Protein AF-A0A9X8CQ64-F1 (afdb_monomer_lite)

Secondary structure (DSSP, 8-state):
-----------PPSPGGGTTTSHHHHHHHHHHT-TT--SSEEEEEEE-TTS-EEEEEEEEGGGS--TT--HHHHHHHHHHHHHHHHT---TT--SPPPPP-

Foldseek 3Di:
DDDDDDDDPDDDPDPLVVLPPDLNNVVVVVVVPCPVDAQAKDWDWDADPVGDIDTDDIGQLVRDDCPPPDPLVNLQRVQSNVCRVVVHDRPSPPVDDDDDD

Structure (mmCIF, N/CA/C/O backbone):
data_AF-A0A9X8CQ64-F1
#
_entry.id   AF-A0A9X8CQ64-F1
#
loop_
_atom_site.group_PDB
_atom_site.id
_atom_site.type_symbol
_atom_site.label_atom_id
_atom_site.label_alt_id
_atom_site.label_comp_id
_atom_site.label_asym_id
_atom_site.label_entity_id
_atom_site.label_seq_id
_atom_site.pdbx_PDB_ins_code
_atom_site.Cartn_x
_atom_site.Cartn_y
_atom_site.Cartn_z
_atom_site.occupancy
_atom_site.B_iso_or_equiv
_atom_site.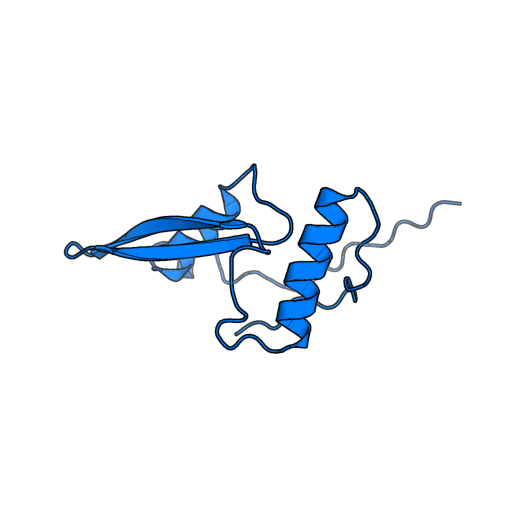auth_seq_id
_atom_site.auth_comp_id
_atom_site.auth_asym_id
_atom_site.auth_atom_id
_atom_site.pdbx_PDB_model_num
ATOM 1 N N . MET A 1 1 ? 15.652 -27.519 -23.380 1.00 39.69 1 MET A N 1
ATOM 2 C CA . MET A 1 1 ? 15.878 -28.469 -22.270 1.00 39.69 1 MET A CA 1
ATOM 3 C C . MET A 1 1 ? 15.357 -27.808 -21.002 1.00 39.69 1 MET A C 1
ATOM 5 O O . MET A 1 1 ? 16.045 -26.979 -20.428 1.00 39.69 1 MET A O 1
ATOM 9 N N . LEU A 1 2 ? 14.090 -28.062 -20.670 1.00 37.22 2 LEU A N 1
ATOM 10 C CA . LEU A 1 2 ? 13.402 -27.474 -19.519 1.00 37.22 2 LEU A CA 1
ATOM 11 C C . LEU A 1 2 ? 13.916 -28.150 -18.242 1.00 37.22 2 LEU A C 1
ATOM 13 O O . LEU A 1 2 ? 13.892 -29.376 -18.153 1.00 37.22 2 LEU A O 1
ATOM 17 N N . ARG A 1 3 ? 14.402 -27.370 -17.274 1.00 37.25 3 ARG A N 1
ATOM 18 C CA . ARG A 1 3 ? 14.591 -27.841 -15.899 1.00 37.25 3 ARG A CA 1
ATOM 19 C C . ARG A 1 3 ? 13.519 -27.199 -15.036 1.00 37.25 3 ARG A C 1
ATOM 21 O O . ARG A 1 3 ? 13.590 -26.026 -14.698 1.00 37.25 3 ARG A O 1
ATOM 28 N N . GLU A 1 4 ? 12.527 -28.017 -14.735 1.00 39.94 4 GLU A N 1
ATOM 29 C CA . GLU A 1 4 ? 11.539 -27.846 -13.683 1.00 39.94 4 GLU A CA 1
ATOM 30 C C . GLU A 1 4 ? 12.273 -27.701 -12.337 1.00 39.94 4 GLU A C 1
ATOM 32 O O . GLU A 1 4 ? 13.001 -28.605 -11.909 1.00 39.94 4 GLU A O 1
ATOM 37 N N . VAL A 1 5 ? 12.154 -26.535 -11.697 1.00 46.94 5 VAL A N 1
ATOM 38 C CA . VAL A 1 5 ? 12.651 -26.323 -10.333 1.00 46.94 5 VAL A CA 1
ATOM 39 C C . VAL A 1 5 ? 11.499 -26.621 -9.385 1.00 46.94 5 VAL A C 1
ATOM 41 O O . VAL A 1 5 ? 10.498 -25.913 -9.335 1.00 46.94 5 VAL A O 1
ATOM 44 N N . ARG A 1 6 ? 11.665 -27.743 -8.685 1.00 38.91 6 ARG A N 1
ATOM 45 C CA . ARG A 1 6 ? 10.807 -28.282 -7.630 1.00 38.91 6 ARG A CA 1
ATOM 46 C C . ARG A 1 6 ? 10.385 -27.204 -6.629 1.00 38.91 6 ARG A C 1
ATOM 48 O O . ARG A 1 6 ? 11.229 -26.456 -6.143 1.00 38.91 6 ARG A O 1
ATOM 55 N N . GLY A 1 7 ? 9.098 -27.205 -6.282 1.00 46.19 7 GLY A N 1
ATOM 56 C CA . GLY A 1 7 ? 8.544 -26.403 -5.196 1.00 46.19 7 GLY A CA 1
ATOM 57 C C . GLY A 1 7 ? 9.241 -26.695 -3.866 1.00 46.19 7 GLY A C 1
ATOM 58 O O . GLY A 1 7 ? 9.385 -27.854 -3.470 1.00 46.19 7 GLY A O 1
ATOM 59 N N . ASP A 1 8 ? 9.678 -25.640 -3.181 1.00 41.44 8 ASP A N 1
ATOM 60 C CA . ASP A 1 8 ? 10.220 -25.751 -1.829 1.00 41.44 8 ASP A CA 1
ATOM 61 C C . ASP A 1 8 ? 9.073 -25.731 -0.817 1.00 41.44 8 ASP A C 1
ATOM 63 O O . ASP A 1 8 ? 8.389 -24.732 -0.593 1.00 41.44 8 ASP A O 1
ATOM 67 N N . SER A 1 9 ? 8.862 -26.899 -0.225 1.00 42.38 9 SER A N 1
ATOM 68 C CA . SER A 1 9 ? 7.887 -27.175 0.818 1.00 42.38 9 SER A CA 1
ATOM 69 C C . SER A 1 9 ? 8.463 -26.817 2.185 1.00 42.38 9 SER A C 1
ATOM 71 O O . SER A 1 9 ? 8.675 -27.709 2.999 1.00 42.38 9 SER A O 1
ATOM 73 N N . ARG A 1 10 ? 8.743 -25.542 2.472 1.00 44.88 10 ARG A N 1
ATOM 74 C CA . ARG A 1 10 ? 9.135 -25.112 3.827 1.00 44.88 10 ARG A CA 1
ATOM 75 C C . ARG A 1 10 ? 8.665 -23.700 4.136 1.00 44.88 10 ARG A C 1
ATOM 77 O O . ARG A 1 10 ? 9.407 -22.747 3.929 1.00 44.88 10 ARG A O 1
ATOM 84 N N . ARG A 1 11 ? 7.442 -23.623 4.669 1.00 52.88 11 ARG A N 1
ATOM 85 C CA . ARG A 1 11 ? 6.916 -22.630 5.628 1.00 52.88 11 ARG A CA 1
ATOM 86 C C . ARG A 1 11 ? 5.427 -22.928 5.796 1.00 52.88 11 ARG A C 1
ATOM 88 O O . ARG A 1 11 ? 4.631 -22.583 4.930 1.00 52.88 11 ARG A O 1
ATOM 95 N N . ALA A 1 12 ? 5.049 -23.631 6.862 1.00 40.88 12 ALA A N 1
ATOM 96 C CA . ALA A 1 12 ? 3.635 -23.696 7.208 1.00 40.88 12 ALA A CA 1
ATOM 97 C C . ALA A 1 12 ? 3.229 -22.279 7.652 1.00 40.88 12 ALA A C 1
ATOM 99 O O . ALA A 1 12 ? 3.857 -21.770 8.583 1.00 40.88 12 ALA A O 1
ATOM 100 N N . PRO A 1 13 ? 2.260 -21.611 6.996 1.00 53.09 13 PRO A N 1
ATOM 101 C CA . PRO A 1 13 ? 1.686 -20.390 7.551 1.00 53.09 13 PRO A CA 1
ATOM 102 C C . PRO A 1 13 ? 1.198 -20.688 8.974 1.00 53.09 13 PRO A C 1
ATOM 104 O O . PRO A 1 13 ? 0.802 -21.828 9.255 1.00 53.09 13 PRO A O 1
ATOM 107 N N . LEU A 1 14 ? 1.229 -19.692 9.871 1.00 47.69 14 LEU A N 1
ATOM 108 C CA . LEU A 1 14 ? 0.528 -19.816 11.153 1.00 47.69 14 LEU A CA 1
ATOM 109 C C . LEU A 1 14 ? -0.877 -20.357 10.854 1.00 47.69 14 LEU A C 1
ATOM 111 O O . LEU A 1 14 ? -1.488 -19.932 9.866 1.00 47.69 14 LEU A O 1
ATOM 115 N N . PRO A 1 15 ? -1.361 -21.361 11.606 1.00 50.00 15 PRO A N 1
ATOM 116 C CA . PRO A 1 15 ? -2.612 -22.016 11.260 1.00 50.00 15 PRO A CA 1
ATOM 117 C C . PRO A 1 15 ? -3.687 -20.935 11.151 1.00 50.00 15 PRO A C 1
ATOM 119 O O . PRO A 1 15 ? -3.875 -20.193 12.110 1.00 50.00 15 PRO A O 1
ATOM 122 N N . ARG A 1 16 ? -4.354 -20.830 9.987 1.00 52.06 16 ARG A N 1
ATOM 123 C CA . ARG A 1 16 ? -5.311 -19.751 9.635 1.00 52.06 16 ARG A CA 1
ATOM 124 C C . ARG A 1 16 ? -6.258 -19.372 10.785 1.00 52.06 16 ARG A C 1
ATOM 126 O O . ARG A 1 16 ? -6.554 -18.207 11.001 1.00 52.06 16 ARG A O 1
ATOM 133 N N . ARG A 1 17 ? -6.619 -20.365 11.597 1.00 48.16 17 ARG A N 1
ATOM 134 C CA . ARG A 1 17 ? -7.468 -20.261 12.786 1.00 48.16 17 ARG A CA 1
ATOM 135 C C . ARG A 1 17 ? -6.924 -19.402 13.945 1.00 48.16 17 ARG A C 1
ATOM 137 O O . ARG A 1 17 ? -7.713 -19.013 14.791 1.00 48.16 17 ARG A O 1
ATOM 144 N N . LEU A 1 18 ? -5.613 -19.157 14.045 1.00 52.06 18 LEU A N 1
ATOM 145 C CA . LEU A 1 18 ? -5.012 -18.323 15.106 1.00 52.06 18 LEU A CA 1
ATOM 146 C C . LEU A 1 18 ? -5.063 -16.821 14.794 1.00 52.06 18 LEU A C 1
ATOM 148 O O . LEU A 1 18 ? -4.906 -16.014 15.702 1.00 52.06 18 LEU A O 1
ATOM 152 N N . VAL A 1 19 ? -5.256 -16.459 13.526 1.00 55.56 19 VAL A N 1
ATOM 153 C CA . VAL A 1 19 ? -5.218 -15.069 13.049 1.00 55.56 19 VAL A CA 1
ATOM 154 C C . VAL A 1 19 ? -6.635 -14.555 12.737 1.00 55.56 19 VAL A C 1
ATOM 156 O O . VAL A 1 19 ? -6.892 -13.355 12.733 1.00 55.56 19 VAL A O 1
ATOM 159 N N . GLU A 1 20 ? -7.601 -15.457 12.550 1.00 58.00 20 GLU A N 1
ATOM 160 C CA . GLU A 1 20 ? -9.021 -15.123 12.418 1.00 58.00 20 GLU A CA 1
ATOM 161 C C . GLU A 1 20 ? -9.552 -14.414 13.680 1.00 58.00 20 GLU A C 1
ATOM 163 O O . GLU A 1 20 ? -9.620 -14.995 14.761 1.00 58.00 20 GLU A O 1
ATOM 168 N N . GLY A 1 21 ? -9.952 -13.147 13.526 1.00 69.88 21 GLY A N 1
ATOM 169 C CA . GLY A 1 21 ? -10.547 -12.333 14.592 1.00 69.88 21 GLY A CA 1
ATOM 170 C C . GLY A 1 21 ? -9.593 -11.365 15.302 1.00 69.88 21 GLY A C 1
ATOM 171 O O . GLY A 1 21 ? -10.053 -10.652 16.190 1.00 69.88 21 GLY A O 1
ATOM 172 N N . THR A 1 22 ? -8.311 -11.305 14.922 1.00 85.06 22 THR A N 1
ATOM 173 C CA . THR A 1 22 ? -7.362 -10.276 15.396 1.00 85.06 22 THR A CA 1
ATOM 174 C C . THR A 1 22 ? -7.264 -9.107 14.415 1.00 85.06 22 THR A C 1
ATOM 176 O O . THR A 1 22 ? -7.583 -9.253 13.233 1.00 85.06 22 THR A O 1
ATOM 179 N N . GLU A 1 23 ? -6.769 -7.951 14.867 1.00 86.56 23 GLU A N 1
ATOM 180 C CA . GLU A 1 23 ? -6.506 -6.793 14.002 1.00 86.56 23 GLU A CA 1
ATOM 181 C C . GLU A 1 23 ? -5.517 -7.152 12.889 1.00 86.56 23 GLU A C 1
ATOM 183 O O . GLU A 1 23 ? -5.737 -6.809 11.728 1.00 86.56 23 GLU A O 1
ATOM 188 N N . GLN A 1 24 ? -4.471 -7.915 13.227 1.00 88.62 24 GLN A N 1
ATOM 189 C CA . GLN A 1 24 ? -3.515 -8.442 12.254 1.00 88.62 24 GLN A CA 1
ATOM 190 C C . GLN A 1 24 ? -4.221 -9.266 11.173 1.00 88.62 24 GLN A C 1
ATOM 192 O O . GLN A 1 24 ? -3.973 -9.063 9.988 1.00 88.62 24 GLN A O 1
ATOM 197 N N . GLY A 1 25 ? -5.133 -10.162 11.555 1.00 91.06 25 GLY A N 1
ATOM 198 C CA . GLY A 1 25 ? -5.843 -10.980 10.580 1.00 91.06 25 GLY A CA 1
ATOM 199 C C . GLY A 1 25 ? -6.793 -10.204 9.692 1.00 91.06 25 GLY A C 1
ATOM 200 O O . GLY A 1 25 ? -6.934 -10.548 8.519 1.00 91.06 25 GLY A O 1
ATOM 201 N N . VAL A 1 26 ? -7.414 -9.146 10.214 1.00 92.25 26 VAL A N 1
ATOM 202 C CA . VAL A 1 26 ? -8.223 -8.235 9.397 1.00 92.25 26 VAL A CA 1
ATOM 203 C C . VAL A 1 26 ? -7.341 -7.491 8.389 1.00 92.25 26 VAL A C 1
ATOM 205 O O . VAL A 1 26 ? -7.716 -7.398 7.221 1.00 92.25 26 VAL A O 1
ATOM 208 N N . ILE A 1 27 ? -6.157 -7.024 8.798 1.00 93.94 27 ILE A N 1
ATOM 209 C CA . ILE A 1 27 ? -5.194 -6.349 7.912 1.00 93.94 27 ILE A CA 1
ATOM 210 C C . ILE A 1 27 ? -4.698 -7.300 6.815 1.00 93.94 27 ILE A C 1
ATOM 212 O O . ILE A 1 27 ? -4.739 -6.952 5.636 1.00 93.94 27 ILE A O 1
ATOM 216 N N . GLU A 1 28 ? -4.286 -8.519 7.170 1.00 92.44 28 GLU A N 1
ATOM 217 C CA . GLU A 1 28 ? -3.826 -9.525 6.205 1.00 92.44 28 GLU A CA 1
ATOM 218 C C . GLU A 1 28 ? -4.923 -9.891 5.194 1.00 92.44 28 GLU A C 1
ATOM 220 O O . GLU A 1 28 ? -4.652 -10.004 3.998 1.00 92.44 28 GLU A O 1
ATOM 225 N N . GLN A 1 29 ? -6.175 -10.025 5.647 1.00 92.56 29 GLN A N 1
ATOM 226 C CA . GLN A 1 29 ? -7.321 -10.269 4.767 1.00 92.56 29 GLN A CA 1
ATOM 227 C C . GLN A 1 29 ? -7.605 -9.083 3.843 1.00 92.56 29 GLN A C 1
ATOM 229 O O . GLN A 1 29 ? -7.876 -9.293 2.663 1.00 92.56 29 GLN A O 1
ATOM 234 N N . ALA A 1 30 ? -7.525 -7.850 4.350 1.00 93.94 30 ALA A N 1
ATOM 235 C CA . ALA A 1 30 ? -7.723 -6.650 3.544 1.00 93.94 30 ALA A CA 1
ATOM 236 C C . ALA A 1 30 ? -6.653 -6.525 2.448 1.00 93.94 30 ALA A C 1
ATOM 238 O O . ALA A 1 30 ? -6.990 -6.256 1.298 1.00 93.94 30 ALA A O 1
ATOM 239 N N . ILE A 1 31 ? -5.383 -6.784 2.783 1.00 93.81 31 ILE A N 1
ATOM 240 C CA . ILE A 1 31 ? -4.276 -6.814 1.816 1.00 93.81 31 ILE A CA 1
ATOM 241 C C . ILE A 1 31 ? -4.510 -7.910 0.770 1.00 93.81 31 ILE A C 1
ATOM 243 O O . ILE A 1 31 ? -4.398 -7.648 -0.424 1.00 93.81 31 ILE A O 1
ATOM 247 N N . ALA A 1 32 ? -4.882 -9.120 1.197 1.00 92.25 32 ALA A N 1
ATOM 248 C CA . ALA A 1 32 ? -5.132 -10.240 0.290 1.00 92.25 32 ALA A CA 1
ATOM 249 C C . ALA A 1 32 ? -6.338 -10.021 -0.641 1.00 92.25 32 ALA A C 1
ATOM 251 O O . ALA A 1 32 ? -6.369 -10.589 -1.728 1.00 92.25 32 ALA A O 1
ATOM 252 N N . ALA A 1 33 ? -7.323 -9.223 -0.220 1.00 94.38 33 ALA A N 1
ATOM 253 C CA . ALA A 1 33 ? -8.509 -8.891 -1.007 1.00 94.38 33 ALA A CA 1
ATOM 254 C C . ALA A 1 33 ? -8.311 -7.685 -1.946 1.00 94.38 33 ALA A C 1
ATOM 256 O O . ALA A 1 33 ? -9.212 -7.365 -2.724 1.00 94.38 33 ALA A O 1
ATOM 257 N N . TYR A 1 34 ? -7.175 -6.980 -1.873 1.00 94.81 34 TYR A N 1
ATOM 258 C CA . TYR A 1 34 ? -6.931 -5.794 -2.689 1.00 94.81 34 TYR A CA 1
ATOM 259 C C . TYR A 1 34 ? -6.383 -6.163 -4.077 1.00 94.81 34 TYR A C 1
ATOM 261 O O . TYR A 1 34 ? -5.205 -5.990 -4.375 1.00 94.81 34 TYR A O 1
ATOM 269 N N .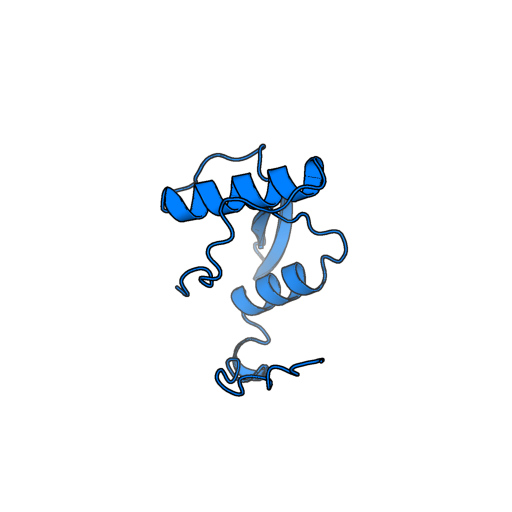 ASP A 1 35 ? -7.263 -6.656 -4.952 1.00 94.06 35 ASP A N 1
ATOM 270 C CA . ASP A 1 35 ? -6.897 -7.202 -6.271 1.00 94.06 35 ASP A CA 1
ATOM 271 C C . ASP A 1 35 ? -6.131 -6.221 -7.180 1.00 94.06 35 ASP A C 1
ATOM 273 O O . ASP A 1 35 ? -5.325 -6.634 -8.014 1.00 94.06 35 ASP A O 1
ATOM 277 N N . SER A 1 36 ? -6.372 -4.914 -7.038 1.00 93.56 36 SER A N 1
ATOM 278 C CA . SER A 1 36 ? -5.707 -3.862 -7.819 1.00 93.56 36 SER A CA 1
ATOM 279 C C . SER A 1 36 ? -4.505 -3.235 -7.103 1.00 93.56 36 SER A C 1
ATOM 281 O O . SER A 1 36 ? -4.124 -2.109 -7.431 1.00 93.56 36 SER A O 1
ATOM 283 N N . ALA A 1 37 ? -3.939 -3.917 -6.104 1.00 94.81 37 ALA A N 1
ATOM 284 C CA . ALA A 1 37 ? -2.791 -3.431 -5.352 1.00 94.81 37 ALA A CA 1
ATOM 285 C C . ALA A 1 37 ? -1.595 -3.099 -6.261 1.00 94.81 37 ALA A C 1
ATOM 287 O O . ALA A 1 37 ? -1.269 -3.802 -7.223 1.00 94.81 37 ALA A O 1
ATOM 288 N N . LEU A 1 38 ? -0.916 -2.000 -5.932 1.00 95.06 38 LEU A N 1
ATOM 289 C CA . LEU A 1 38 ? 0.322 -1.598 -6.593 1.00 95.06 38 LEU A CA 1
ATOM 290 C C . LEU A 1 38 ? 1.493 -2.436 -6.059 1.00 95.06 38 LEU A C 1
ATOM 292 O O . LEU A 1 38 ? 1.429 -2.974 -4.959 1.00 95.06 38 LEU A O 1
ATOM 296 N N . ALA A 1 39 ? 2.592 -2.516 -6.808 1.00 95.06 39 ALA A N 1
ATOM 297 C CA . ALA A 1 39 ? 3.787 -3.250 -6.375 1.00 95.06 39 ALA A CA 1
ATOM 298 C C . ALA A 1 39 ? 4.485 -2.601 -5.162 1.00 95.06 39 ALA A C 1
ATOM 300 O O . ALA A 1 39 ? 5.224 -3.266 -4.445 1.00 95.06 39 ALA A O 1
ATOM 301 N N . GLY A 1 40 ? 4.224 -1.313 -4.919 1.00 94.88 40 GLY A N 1
ATOM 302 C CA . GLY A 1 40 ? 4.609 -0.605 -3.701 1.00 94.88 40 GLY A CA 1
ATOM 303 C C . GLY A 1 40 ? 3.552 0.437 -3.342 1.00 94.88 40 GLY A C 1
ATOM 304 O O . GLY A 1 40 ? 3.218 1.299 -4.159 1.00 94.88 40 GLY A O 1
ATOM 305 N N . TYR A 1 41 ? 3.004 0.327 -2.135 1.00 96.12 41 TYR A N 1
ATOM 306 C CA . TYR A 1 41 ? 1.984 1.211 -1.572 1.00 96.12 41 TYR A CA 1
ATOM 307 C C . TYR A 1 41 ? 2.048 1.161 -0.042 1.00 96.12 41 TYR A C 1
ATOM 309 O O . TYR A 1 41 ? 2.664 0.259 0.528 1.00 96.12 41 TYR A O 1
ATOM 317 N N . ALA A 1 42 ? 1.388 2.110 0.611 1.00 94.88 42 ALA A N 1
ATOM 318 C CA . ALA A 1 42 ? 1.080 2.039 2.035 1.00 94.88 42 ALA A CA 1
ATOM 319 C C . ALA A 1 42 ? -0.435 1.998 2.235 1.00 94.88 42 ALA A C 1
ATOM 321 O O . ALA A 1 42 ? -1.186 2.510 1.403 1.00 94.88 42 ALA A O 1
ATOM 322 N N . ALA A 1 43 ? -0.875 1.360 3.314 1.00 95.19 43 ALA A N 1
ATOM 323 C CA . ALA A 1 43 ? -2.275 1.297 3.697 1.00 95.19 43 ALA A CA 1
ATOM 324 C C . ALA A 1 43 ? -2.407 1.613 5.185 1.00 95.19 43 ALA A C 1
ATOM 326 O O . ALA A 1 43 ? -1.815 0.928 6.023 1.00 95.19 43 ALA A O 1
ATOM 327 N N . ASP A 1 44 ? -3.209 2.624 5.489 1.00 94.69 44 ASP A N 1
ATOM 328 C CA . ASP A 1 44 ? -3.448 3.077 6.849 1.00 94.69 44 ASP A CA 1
ATOM 329 C C . ASP A 1 44 ? -4.729 2.448 7.384 1.00 94.69 44 ASP A C 1
ATOM 331 O O . ASP A 1 44 ? -5.795 2.523 6.765 1.00 94.69 44 ASP A O 1
ATOM 335 N N . PHE A 1 45 ? -4.633 1.843 8.565 1.00 96.00 45 PHE A N 1
ATOM 336 C CA . PHE A 1 45 ? -5.761 1.224 9.248 1.00 96.00 45 PHE A CA 1
ATOM 337 C C . PHE A 1 45 ? -6.061 1.953 10.553 1.00 96.00 45 PHE A C 1
ATOM 339 O O . PHE A 1 45 ? -5.165 2.274 11.332 1.00 96.00 45 PHE A O 1
ATOM 346 N N . GLY A 1 46 ? -7.345 2.184 10.806 1.00 95.25 46 GLY A N 1
ATOM 347 C CA . GLY A 1 46 ? -7.848 2.757 12.048 1.00 95.25 46 GLY A CA 1
ATOM 348 C C . GLY A 1 46 ? -8.690 1.749 12.819 1.00 95.25 46 GLY A C 1
ATOM 349 O O . GLY A 1 46 ? -9.357 0.906 12.220 1.00 95.25 46 GLY A O 1
ATOM 350 N N . VAL A 1 47 ? -8.697 1.862 14.147 1.00 94.81 47 VAL A N 1
ATOM 351 C CA . VAL A 1 47 ? -9.633 1.132 15.012 1.00 94.81 47 VAL A CA 1
ATOM 352 C C . VAL A 1 47 ? -10.687 2.109 15.520 1.00 94.81 47 VAL A C 1
ATOM 354 O O . VAL A 1 47 ? -10.364 3.159 16.077 1.00 94.81 47 VAL A O 1
ATOM 357 N N . THR A 1 48 ? -11.956 1.792 15.293 1.00 94.19 48 THR A N 1
ATOM 358 C CA . THR A 1 48 ? -13.087 2.607 15.744 1.00 94.19 48 THR A CA 1
ATOM 359 C C . THR A 1 48 ? -13.344 2.435 17.242 1.00 94.19 48 THR A C 1
ATOM 361 O O . THR A 1 48 ? -12.888 1.484 17.873 1.00 94.19 48 THR A O 1
ATOM 364 N N . SER A 1 49 ? -14.137 3.335 17.831 1.00 96.00 49 SER A N 1
ATOM 365 C CA . SER A 1 49 ? -14.513 3.260 19.252 1.00 96.00 49 SER A CA 1
ATOM 366 C C . SER A 1 49 ? -15.332 2.016 19.620 1.00 96.00 49 SER A C 1
ATOM 368 O O . SER A 1 49 ? -15.362 1.639 20.788 1.00 96.00 49 SER A O 1
ATOM 370 N N . ASP A 1 50 ? -15.980 1.374 18.644 1.00 94.31 50 ASP A N 1
ATOM 371 C CA . ASP A 1 50 ? -16.676 0.091 18.789 1.00 94.31 50 ASP A CA 1
ATOM 372 C C . ASP A 1 50 ? -15.805 -1.124 18.409 1.00 94.31 50 ASP A C 1
ATOM 374 O O . ASP A 1 50 ? -16.318 -2.234 18.293 1.00 94.31 50 ASP A O 1
ATOM 378 N N . GLY A 1 51 ? -14.491 -0.931 18.244 1.00 90.31 51 GLY A N 1
ATOM 379 C CA . GLY A 1 51 ? -13.507 -2.008 18.105 1.00 90.31 51 GLY A CA 1
ATOM 380 C C . GLY A 1 51 ? -13.380 -2.615 16.706 1.00 90.31 51 GLY A C 1
ATOM 381 O O . GLY A 1 51 ? -12.798 -3.686 16.567 1.00 90.31 51 GLY A O 1
ATOM 382 N N . ARG A 1 52 ? -13.908 -1.972 15.658 1.00 92.06 52 ARG A N 1
ATOM 383 C CA . ARG A 1 52 ? -13.738 -2.433 14.270 1.00 92.06 52 ARG A CA 1
ATOM 384 C C . ARG A 1 52 ? -12.455 -1.866 13.671 1.00 92.06 52 ARG A C 1
ATOM 386 O O . ARG A 1 52 ? -12.188 -0.675 13.803 1.00 92.06 52 ARG A O 1
ATOM 393 N N . THR A 1 53 ? -11.711 -2.692 12.944 1.00 94.56 53 THR A N 1
ATOM 394 C CA . THR A 1 53 ? -10.575 -2.252 12.122 1.00 94.56 53 THR A CA 1
ATOM 395 C C . THR A 1 53 ? -11.070 -1.859 10.735 1.00 94.56 53 THR A C 1
ATOM 397 O O . THR A 1 53 ? -11.723 -2.656 10.060 1.00 94.56 53 THR A O 1
ATOM 400 N N . LEU A 1 54 ? -10.769 -0.638 10.303 1.00 94.44 54 LEU A N 1
ATOM 401 C CA . LEU A 1 54 ? -11.161 -0.094 9.006 1.00 94.44 54 LEU A CA 1
ATOM 402 C C . LEU A 1 54 ? -9.922 0.334 8.222 1.00 94.44 54 LEU A C 1
ATOM 404 O O . LEU A 1 54 ? -9.011 0.932 8.790 1.00 94.44 54 LEU A O 1
ATOM 408 N N . LEU A 1 55 ? -9.922 0.074 6.915 1.00 95.62 55 LEU A N 1
ATOM 409 C CA . LEU A 1 55 ? -8.990 0.706 5.984 1.00 95.62 55 LEU A CA 1
ATOM 410 C C . LEU A 1 55 ? -9.391 2.178 5.824 1.00 95.62 55 LEU A C 1
ATOM 412 O O . LEU A 1 55 ? -10.538 2.470 5.480 1.00 95.62 55 LEU A O 1
ATOM 416 N N . VAL A 1 56 ? -8.463 3.087 6.101 1.00 96.75 56 VAL A N 1
ATOM 417 C CA . VAL A 1 56 ? -8.686 4.539 6.075 1.00 96.75 56 VAL A CA 1
ATOM 418 C C . VAL A 1 56 ? -8.169 5.134 4.773 1.00 96.75 56 VAL A C 1
ATOM 420 O O . VAL A 1 56 ? -8.880 5.902 4.127 1.00 96.75 56 VAL A O 1
ATOM 423 N N . GLU A 1 57 ? -6.955 4.759 4.375 1.00 96.12 57 GLU A N 1
ATOM 424 C CA . GLU A 1 57 ? -6.277 5.329 3.215 1.00 96.12 57 GLU A CA 1
ATOM 425 C C . GLU A 1 57 ? -5.361 4.297 2.552 1.00 96.12 57 GLU A C 1
ATOM 427 O O . GLU A 1 57 ? -4.828 3.403 3.209 1.00 96.12 57 GLU A O 1
ATOM 432 N N . VAL A 1 58 ? -5.191 4.428 1.236 1.00 96.12 58 VAL A N 1
ATOM 433 C CA . VAL A 1 58 ? -4.157 3.732 0.467 1.00 96.12 58 VAL A CA 1
ATOM 434 C C . VAL A 1 58 ? -3.368 4.773 -0.314 1.00 96.12 58 VAL A C 1
ATOM 436 O O . VAL A 1 58 ? -3.923 5.459 -1.174 1.00 96.12 58 VAL A O 1
ATOM 439 N N . ASN A 1 59 ? -2.068 4.852 -0.052 1.00 95.88 59 ASN A N 1
ATOM 440 C CA . ASN A 1 59 ? -1.158 5.787 -0.701 1.00 95.88 59 ASN A CA 1
ATOM 441 C C . ASN A 1 59 ? -0.286 5.056 -1.720 1.00 95.88 59 ASN A C 1
ATOM 443 O O . ASN A 1 59 ? 0.230 3.971 -1.450 1.00 95.88 59 ASN A O 1
ATOM 447 N N . ASP A 1 60 ? -0.073 5.673 -2.884 1.00 96.19 60 ASP A N 1
ATOM 448 C CA . ASP A 1 60 ? 0.964 5.227 -3.821 1.00 96.19 60 ASP A CA 1
ATOM 449 C C . ASP A 1 60 ? 2.335 5.245 -3.128 1.00 96.19 60 ASP A C 1
ATOM 451 O O . ASP A 1 60 ? 2.592 6.147 -2.333 1.00 96.19 60 ASP A O 1
ATOM 455 N N . GLY A 1 61 ? 3.221 4.295 -3.453 1.00 94.25 61 GLY A N 1
ATOM 456 C CA . GLY A 1 61 ? 4.562 4.174 -2.870 1.00 94.25 61 GLY A CA 1
ATOM 457 C C . GLY A 1 61 ? 5.394 5.464 -2.860 1.00 94.25 61 GLY A C 1
ATOM 458 O O . GLY A 1 61 ? 6.188 5.669 -1.947 1.00 94.25 61 GLY A O 1
ATOM 459 N N . TYR A 1 62 ? 5.184 6.364 -3.826 1.00 95.56 62 TYR A N 1
ATOM 460 C CA . TYR A 1 62 ? 5.868 7.663 -3.895 1.00 95.56 62 TYR A CA 1
ATOM 461 C C . TYR A 1 62 ? 5.202 8.790 -3.098 1.00 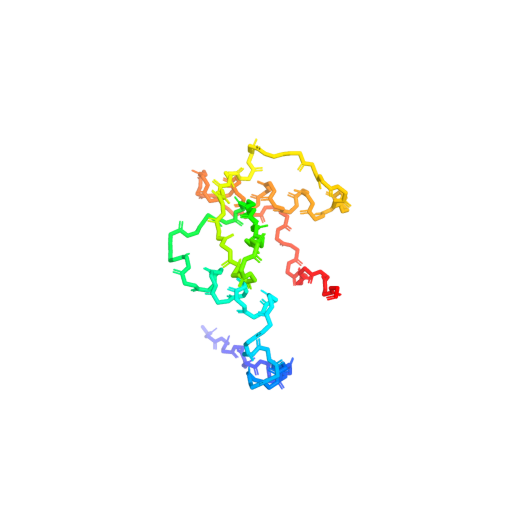95.56 62 TYR A C 1
ATOM 463 O O . TYR A 1 62 ? 5.735 9.897 -3.035 1.00 95.56 62 TYR A O 1
ATOM 471 N N . SER A 1 63 ? 4.041 8.531 -2.500 1.00 94.88 63 SER A N 1
ATOM 472 C CA . SER A 1 63 ? 3.264 9.502 -1.722 1.00 94.88 63 SER A CA 1
ATOM 473 C C . SER A 1 63 ? 3.482 9.373 -0.210 1.00 94.88 63 SER A C 1
ATOM 475 O O . SER A 1 63 ? 2.729 9.968 0.556 1.00 94.88 63 SER A O 1
ATOM 477 N N . LEU A 1 64 ? 4.498 8.620 0.232 1.00 90.12 64 LEU A N 1
ATOM 478 C CA . LEU A 1 64 ? 4.858 8.474 1.642 1.00 90.12 64 LEU A CA 1
ATOM 479 C C . LEU A 1 64 ? 6.347 8.703 1.918 1.00 90.12 64 LEU A C 1
ATOM 481 O O . LEU A 1 64 ? 7.197 8.535 1.049 1.00 90.12 64 LEU A O 1
ATOM 485 N N . GLY A 1 65 ? 6.654 9.071 3.165 1.00 92.00 65 GLY A N 1
ATOM 486 C CA . GLY A 1 65 ? 8.012 9.020 3.709 1.00 92.00 65 GLY A CA 1
ATOM 487 C C . GLY A 1 65 ? 8.364 7.627 4.257 1.00 92.00 65 GLY A C 1
ATOM 488 O O . GLY A 1 65 ? 7.520 6.738 4.280 1.00 92.00 65 GLY A O 1
ATOM 489 N N . PRO A 1 66 ? 9.591 7.415 4.765 1.00 91.06 66 PRO A N 1
ATOM 490 C CA . PRO A 1 66 ? 10.052 6.085 5.172 1.00 91.06 66 PRO A CA 1
ATOM 491 C C . PRO A 1 66 ? 9.417 5.536 6.460 1.00 91.06 66 PRO A C 1
ATOM 493 O O . PRO A 1 66 ? 9.591 4.360 6.739 1.00 91.06 66 PRO A O 1
ATOM 496 N N . TYR A 1 67 ? 8.736 6.350 7.277 1.00 88.56 67 TYR A N 1
ATOM 497 C CA . TYR A 1 67 ? 8.058 5.932 8.524 1.00 88.56 67 TYR A CA 1
ATOM 498 C C . TYR A 1 67 ? 8.858 4.990 9.451 1.00 88.56 67 TYR A C 1
ATOM 500 O O . TYR A 1 67 ? 8.299 4.133 10.128 1.00 88.56 67 TYR A O 1
ATOM 508 N N . GLY A 1 68 ? 10.182 5.158 9.506 1.00 90.25 68 GLY A N 1
ATOM 509 C CA . GLY A 1 68 ? 11.058 4.326 10.337 1.00 90.25 68 GLY A CA 1
ATOM 510 C C . GLY A 1 68 ? 11.430 2.968 9.731 1.00 90.25 68 GLY A C 1
ATOM 511 O O . GLY A 1 68 ? 12.104 2.187 10.399 1.00 90.25 68 GLY A O 1
ATOM 512 N N . LEU A 1 69 ? 11.052 2.690 8.479 1.00 89.69 69 LEU A N 1
ATOM 513 C CA . LEU A 1 69 ? 11.582 1.559 7.723 1.00 89.69 69 LEU A CA 1
ATOM 514 C C . LEU A 1 69 ? 13.102 1.660 7.595 1.00 89.69 69 LEU A C 1
ATOM 516 O O . LEU A 1 69 ? 13.670 2.741 7.417 1.00 89.69 69 LEU A O 1
ATOM 520 N N . TRP A 1 70 ? 13.747 0.495 7.613 1.00 91.00 70 TRP A N 1
ATOM 521 C CA . TRP A 1 70 ? 15.147 0.376 7.233 1.00 91.00 70 TRP A CA 1
ATOM 522 C C . TRP A 1 70 ? 15.348 0.918 5.810 1.00 91.00 70 TRP A C 1
ATOM 524 O O . TRP A 1 70 ? 14.507 0.641 4.944 1.00 91.00 70 TRP A O 1
ATOM 534 N N . PRO A 1 71 ? 16.430 1.673 5.540 1.00 91.75 71 PRO A N 1
ATOM 535 C CA . PRO A 1 71 ? 16.669 2.271 4.227 1.00 91.75 71 PRO A CA 1
ATOM 536 C C . PRO A 1 71 ? 16.577 1.268 3.072 1.00 91.75 71 PRO A C 1
ATOM 538 O O . PRO A 1 71 ? 16.068 1.600 2.006 1.00 91.75 71 PRO A O 1
ATOM 541 N N . GLU A 1 72 ? 17.008 0.027 3.295 1.00 89.94 72 GLU A N 1
ATOM 542 C CA . GLU A 1 72 ? 16.974 -1.057 2.316 1.00 89.94 72 GLU A CA 1
ATOM 543 C C . GLU A 1 72 ? 15.543 -1.505 1.991 1.00 89.94 72 GLU A C 1
ATOM 545 O O . GLU A 1 72 ? 15.254 -1.833 0.842 1.00 89.94 72 GLU A O 1
ATOM 550 N N . LEU A 1 73 ? 14.644 -1.509 2.981 1.00 90.75 73 LEU A N 1
ATOM 551 C CA . LEU A 1 73 ? 13.229 -1.849 2.787 1.00 90.75 73 LEU A CA 1
ATOM 552 C C . LEU A 1 73 ? 12.482 -0.712 2.099 1.00 90.75 73 LEU A C 1
ATOM 554 O O . LEU A 1 73 ? 11.663 -0.954 1.216 1.00 90.75 73 LEU A O 1
ATOM 558 N N . TYR A 1 74 ? 12.801 0.531 2.457 1.00 93.56 74 TYR A N 1
ATOM 559 C CA . TYR A 1 74 ? 12.234 1.691 1.784 1.00 93.56 74 TYR A CA 1
ATOM 560 C C . TYR A 1 74 ? 12.688 1.769 0.317 1.00 93.56 74 TYR A C 1
ATOM 562 O O . TYR A 1 74 ? 11.868 1.994 -0.571 1.00 93.56 74 TYR A O 1
ATOM 570 N N . ALA A 1 75 ? 13.968 1.499 0.035 1.00 93.50 75 ALA A N 1
ATOM 571 C CA . ALA A 1 75 ? 14.481 1.419 -1.332 1.00 93.50 75 ALA A CA 1
ATOM 572 C C . ALA A 1 75 ? 13.795 0.311 -2.148 1.00 93.50 75 ALA A C 1
ATOM 574 O O . ALA A 1 75 ? 13.416 0.554 -3.291 1.00 93.50 75 ALA A O 1
ATOM 575 N N . GLN A 1 76 ? 13.577 -0.869 -1.555 1.00 93.56 76 GLN A N 1
ATOM 576 C CA . GLN A 1 76 ? 12.828 -1.960 -2.190 1.00 93.56 76 GLN A CA 1
ATOM 577 C C . GLN A 1 76 ? 11.389 -1.552 -2.5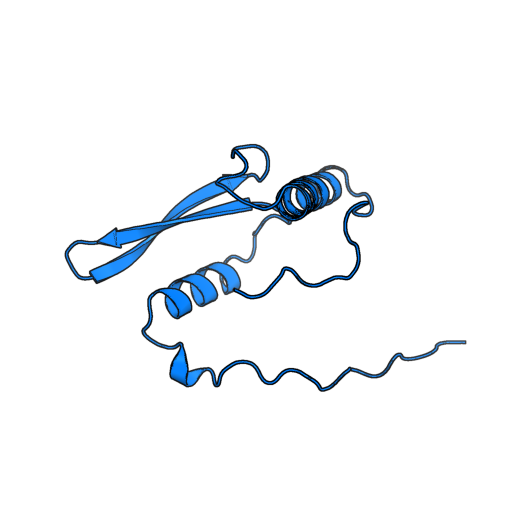26 1.00 93.56 76 GLN A C 1
ATOM 579 O O . GLN A 1 76 ? 10.957 -1.748 -3.659 1.00 93.56 76 GLN A O 1
ATOM 584 N N . LEU A 1 77 ? 10.672 -0.916 -1.593 1.00 94.44 77 LEU A N 1
ATOM 585 C CA . LEU A 1 77 ? 9.301 -0.440 -1.819 1.00 94.44 77 LEU A CA 1
ATOM 586 C C . LEU A 1 77 ? 9.217 0.536 -3.002 1.00 94.44 77 LEU A C 1
ATOM 588 O O . LEU A 1 77 ? 8.354 0.391 -3.871 1.00 94.44 77 LEU A O 1
ATOM 592 N N . LEU A 1 78 ? 10.125 1.516 -3.059 1.00 95.81 78 LEU A N 1
ATOM 593 C CA . LEU A 1 78 ? 10.159 2.497 -4.147 1.00 95.81 78 LEU A CA 1
ATOM 594 C C . LEU A 1 78 ? 10.549 1.858 -5.484 1.00 95.81 78 LEU A C 1
ATOM 596 O O . LEU A 1 78 ? 9.961 2.173 -6.518 1.00 95.81 78 LEU A O 1
ATOM 600 N N . SER A 1 79 ? 11.531 0.957 -5.470 1.00 96.50 79 SER A N 1
ATOM 601 C CA . SER A 1 79 ? 12.028 0.276 -6.665 1.00 96.50 79 SER A CA 1
ATOM 602 C C . SER A 1 79 ? 10.973 -0.641 -7.290 1.00 96.50 79 SER A C 1
ATOM 604 O O . SER A 1 79 ? 10.740 -0.571 -8.500 1.00 96.50 79 SER A O 1
ATOM 606 N N . ALA A 1 80 ? 10.251 -1.407 -6.468 1.00 96.31 80 ALA A N 1
ATOM 607 C CA . ALA A 1 80 ? 9.142 -2.245 -6.913 1.00 96.31 80 ALA A CA 1
ATOM 608 C C . ALA A 1 80 ? 8.038 -1.405 -7.572 1.00 96.31 80 ALA A C 1
ATOM 610 O O . ALA A 1 80 ? 7.542 -1.737 -8.656 1.00 96.31 80 ALA A O 1
ATOM 611 N N . ARG A 1 81 ? 7.685 -0.263 -6.961 1.00 96.75 81 ARG A N 1
ATOM 612 C CA . ARG A 1 81 ? 6.696 0.654 -7.536 1.00 96.75 81 ARG A CA 1
ATOM 613 C C . ARG A 1 81 ? 7.170 1.260 -8.859 1.00 96.75 81 ARG A C 1
ATOM 615 O O . ARG A 1 81 ? 6.391 1.284 -9.813 1.00 96.75 81 ARG A O 1
ATOM 622 N N . TRP A 1 82 ? 8.430 1.693 -8.946 1.00 97.75 82 TRP A N 1
ATOM 623 C CA . TRP A 1 82 ? 9.030 2.193 -10.188 1.00 97.75 82 TRP A CA 1
ATOM 624 C C . TRP A 1 82 ? 8.928 1.165 -11.312 1.00 97.75 82 TRP A C 1
ATOM 626 O O . TRP A 1 82 ? 8.374 1.456 -12.371 1.00 97.75 82 TRP A O 1
ATOM 636 N N . ALA A 1 83 ? 9.425 -0.047 -11.059 1.00 97.69 83 ALA A N 1
ATOM 637 C CA . ALA A 1 83 ? 9.465 -1.139 -12.021 1.00 97.69 83 ALA A CA 1
ATOM 638 C C . ALA A 1 83 ? 8.072 -1.437 -12.596 1.00 97.69 83 ALA A C 1
ATOM 640 O O . ALA A 1 83 ? 7.921 -1.560 -13.813 1.00 97.69 83 ALA A O 1
ATOM 641 N N . GLN A 1 84 ? 7.039 -1.437 -11.742 1.00 97.31 84 GLN A N 1
ATOM 642 C CA . GLN A 1 84 ? 5.645 -1.570 -12.168 1.00 97.31 84 GLN A CA 1
ATOM 643 C C . GLN A 1 84 ? 5.184 -0.413 -13.070 1.00 97.31 84 GLN A C 1
ATOM 645 O O . GLN A 1 84 ? 4.502 -0.657 -14.063 1.00 97.31 84 GLN A O 1
ATOM 650 N N . MET A 1 85 ? 5.524 0.839 -12.743 1.00 97.31 85 MET A N 1
ATOM 651 C CA . MET A 1 85 ? 5.107 2.015 -13.524 1.00 97.31 85 MET A CA 1
ATOM 652 C C . MET A 1 85 ? 5.735 2.058 -14.917 1.00 97.31 85 MET A C 1
ATOM 654 O O . MET A 1 85 ? 5.065 2.442 -15.875 1.00 97.31 85 MET A O 1
ATOM 658 N N . VAL A 1 86 ? 7.017 1.702 -15.026 1.00 97.75 86 VAL A N 1
ATOM 659 C CA . VAL A 1 86 ? 7.777 1.825 -16.282 1.00 97.75 86 VAL A CA 1
ATOM 660 C C . VAL A 1 86 ? 7.885 0.518 -17.069 1.00 97.75 86 VAL A C 1
ATOM 662 O O . VAL A 1 86 ? 8.391 0.524 -18.189 1.00 97.75 86 VAL A O 1
ATOM 665 N N . GLY A 1 87 ? 7.409 -0.599 -16.513 1.00 97.44 87 GLY A N 1
ATOM 666 C CA . GLY A 1 87 ? 7.440 -1.906 -17.167 1.00 97.44 87 GLY A CA 1
ATOM 667 C C . GLY A 1 87 ? 8.849 -2.486 -17.306 1.00 97.44 87 GLY A C 1
ATOM 668 O O . GLY A 1 87 ? 9.158 -3.111 -18.320 1.00 97.44 87 GLY A O 1
ATOM 669 N N . THR A 1 88 ? 9.715 -2.263 -16.316 1.00 97.25 88 THR A N 1
ATOM 670 C CA . THR A 1 88 ? 11.075 -2.824 -16.279 1.00 97.25 88 THR A CA 1
ATOM 671 C C . THR A 1 88 ? 11.217 -3.866 -15.178 1.00 97.25 88 THR A C 1
ATOM 673 O O . THR A 1 88 ? 10.363 -3.983 -14.305 1.00 97.25 88 THR A O 1
ATOM 676 N N . ASN A 1 89 ? 12.329 -4.602 -15.184 1.00 95.75 89 ASN A N 1
ATOM 677 C CA . ASN A 1 89 ? 12.701 -5.426 -14.035 1.00 95.75 89 ASN A CA 1
ATOM 678 C C . ASN A 1 89 ? 12.967 -4.538 -12.809 1.00 95.75 89 ASN A C 1
ATOM 680 O O . ASN A 1 89 ? 13.455 -3.414 -12.961 1.00 95.75 89 ASN A O 1
ATOM 684 N N . ASP A 1 90 ? 12.683 -5.061 -11.617 1.00 95.56 90 ASP A N 1
ATOM 685 C CA . ASP A 1 90 ? 12.978 -4.400 -10.345 1.00 95.56 90 ASP A CA 1
ATOM 686 C C . ASP A 1 90 ? 14.470 -4.561 -9.986 1.00 95.56 90 ASP A C 1
ATOM 688 O O . ASP A 1 90 ? 14.920 -5.684 -9.748 1.00 95.56 90 ASP A O 1
ATOM 692 N N . PRO A 1 91 ? 15.271 -3.477 -9.952 1.00 91.81 91 PRO A N 1
ATOM 693 C CA . PRO A 1 91 ? 16.693 -3.552 -9.612 1.00 91.81 91 PRO A CA 1
ATOM 694 C C 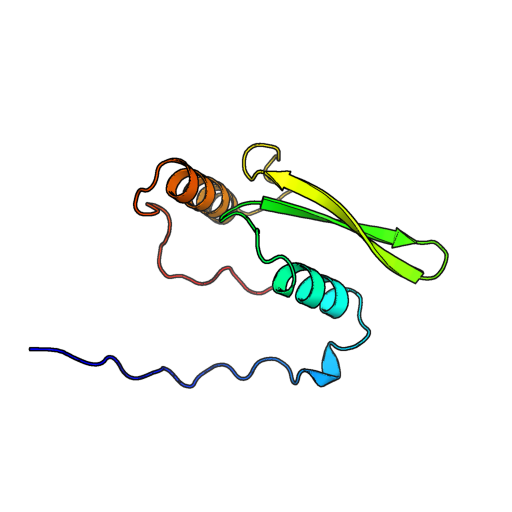. PRO A 1 91 ? 16.967 -3.843 -8.129 1.00 91.81 91 PRO A C 1
ATOM 696 O O . PRO A 1 91 ? 18.104 -4.174 -7.787 1.00 91.81 91 PRO A O 1
ATOM 699 N N . CYS A 1 92 ? 15.968 -3.705 -7.254 1.00 91.75 92 CYS A N 1
ATOM 700 C CA . CYS A 1 92 ? 16.079 -4.010 -5.829 1.00 91.75 92 CYS A CA 1
ATOM 701 C C . CYS A 1 92 ? 15.324 -5.283 -5.430 1.00 91.75 92 CYS A C 1
ATOM 703 O O . CYS A 1 92 ? 15.274 -5.594 -4.241 1.00 91.75 92 CYS A O 1
ATOM 705 N N . ASP A 1 93 ? 14.809 -6.060 -6.387 1.00 88.38 93 ASP A N 1
ATOM 706 C CA . ASP A 1 93 ? 14.375 -7.426 -6.104 1.00 88.38 93 ASP A CA 1
ATOM 707 C C . ASP A 1 93 ? 15.609 -8.310 -5.883 1.00 88.38 93 ASP A C 1
ATOM 709 O O . ASP A 1 93 ? 16.177 -8.917 -6.795 1.00 88.38 93 ASP A O 1
ATOM 713 N N . PHE A 1 94 ? 16.062 -8.353 -4.633 1.00 82.75 94 PHE A N 1
ATOM 714 C CA . PHE A 1 94 ? 17.197 -9.171 -4.221 1.00 82.75 94 PHE A CA 1
ATOM 715 C C . PHE A 1 94 ? 16.825 -10.651 -4.042 1.00 82.75 94 PHE A C 1
ATOM 717 O O . PHE A 1 94 ? 17.673 -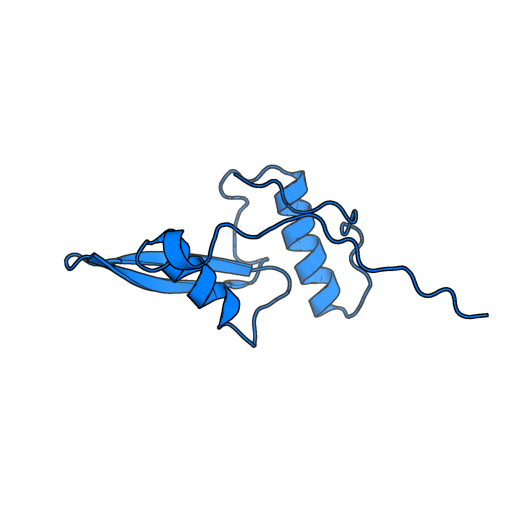11.445 -3.628 1.00 82.75 94 PHE A O 1
ATOM 724 N N . GLY A 1 95 ? 15.567 -11.040 -4.290 1.00 74.62 95 GLY A N 1
ATOM 725 C CA . GLY A 1 95 ? 15.063 -12.383 -4.002 1.00 74.62 95 GLY A CA 1
ATOM 726 C C . GLY A 1 95 ? 15.076 -12.734 -2.508 1.00 74.62 95 GLY A C 1
ATOM 727 O O . GLY A 1 95 ? 14.991 -13.911 -2.145 1.00 74.62 95 GLY A O 1
ATOM 728 N N . VAL A 1 96 ? 15.210 -11.731 -1.633 1.00 66.25 96 VAL A N 1
ATOM 729 C CA . VAL A 1 96 ? 15.182 -11.890 -0.178 1.00 66.25 96 VAL A CA 1
ATOM 730 C C . VAL A 1 96 ? 13.793 -11.476 0.308 1.00 66.25 96 VAL A C 1
ATOM 732 O O . VAL A 1 96 ? 13.376 -10.353 0.037 1.00 66.25 96 VAL A O 1
ATOM 735 N N . PRO A 1 97 ? 13.050 -12.347 1.012 1.00 60.16 97 PRO A N 1
ATOM 736 C CA . PRO A 1 97 ? 11.753 -11.964 1.553 1.00 60.16 97 PRO A CA 1
ATOM 737 C C . PRO A 1 97 ? 11.914 -10.829 2.570 1.00 60.16 97 PRO A C 1
ATOM 739 O O . PRO A 1 97 ? 12.878 -10.827 3.340 1.00 60.16 97 PRO A O 1
ATOM 742 N N . ALA A 1 98 ? 10.951 -9.901 2.596 1.00 57.53 98 ALA A N 1
ATOM 743 C CA . ALA A 1 98 ? 10.891 -8.856 3.613 1.00 57.53 98 ALA A CA 1
ATOM 744 C C . ALA A 1 98 ? 11.019 -9.483 5.021 1.00 57.53 98 ALA A C 1
ATOM 746 O O . ALA A 1 98 ? 10.433 -10.545 5.272 1.00 57.53 98 ALA A O 1
ATOM 747 N N . PRO A 1 99 ? 11.816 -8.884 5.925 1.00 55.34 99 PRO A N 1
ATOM 748 C CA . PRO A 1 99 ? 12.035 -9.429 7.254 1.00 55.34 99 PRO A CA 1
ATOM 749 C C . PRO A 1 99 ? 10.701 -9.528 7.996 1.00 55.34 99 PRO A C 1
ATOM 751 O O . PRO A 1 99 ? 9.958 -8.555 8.092 1.00 55.34 99 PRO A O 1
ATOM 754 N N . MET A 1 100 ? 10.403 -10.722 8.506 1.00 44.66 100 MET A N 1
ATOM 755 C CA . MET A 1 100 ? 9.255 -10.950 9.380 1.00 44.66 100 MET A CA 1
ATOM 756 C C . MET A 1 100 ? 9.534 -10.294 10.735 1.00 44.66 100 MET A C 1
ATOM 758 O O . MET A 1 100 ? 10.517 -10.650 11.388 1.00 44.66 100 MET A O 1
ATOM 762 N N . THR A 1 101 ? 8.689 -9.344 11.133 1.00 46.03 101 THR A N 1
ATOM 763 C CA . THR A 1 101 ? 8.549 -8.902 12.530 1.00 46.03 101 THR A CA 1
ATOM 764 C C . THR A 1 101 ? 7.567 -9.789 13.268 1.00 46.03 101 THR A C 1
ATOM 766 O O . THR A 1 101 ? 6.504 -10.066 12.667 1.00 46.03 101 THR A O 1
#

Sequence (101 aa):
MLREVRGDSRRAPLPRRLVEGTEQGVIEQAIAAYDSALAGYAADFGVTSDGRTLLVEVNDGYSLGPYGLWPELYAQLLSARWAQMVGTNDPCDFGVPAPMT

pLDDT: mean 81.55, std 20.35, range [37.22, 97.75]

Radius of gyration: 16.66 Å; chains: 1; bounding box: 34×38×42 Å